Protein AF-A0ABD4RMN9-F1 (afdb_monomer)

Mean predicted aligned error: 5.94 Å

Structure (mmCIF, N/CA/C/O backbone):
data_AF-A0ABD4RMN9-F1
#
_entry.id   AF-A0ABD4RMN9-F1
#
loop_
_atom_site.group_PDB
_atom_site.id
_atom_site.type_symbol
_atom_site.label_atom_id
_atom_site.label_alt_id
_atom_site.label_comp_id
_atom_site.label_asym_id
_atom_site.label_entity_id
_atom_site.label_seq_id
_atom_site.pdbx_PDB_ins_code
_atom_site.Cartn_x
_atom_site.Cartn_y
_atom_site.Cartn_z
_atom_site.occupancy
_atom_site.B_iso_or_equiv
_atom_site.auth_seq_id
_atom_site.auth_comp_id
_atom_site.auth_asym_id
_atom_site.auth_atom_id
_atom_site.pdbx_PDB_model_num
ATOM 1 N N . MET A 1 1 ? 5.694 -1.372 30.517 1.00 53.69 1 MET A N 1
ATOM 2 C CA . MET A 1 1 ? 5.966 -0.398 29.431 1.00 53.69 1 MET A CA 1
ATOM 3 C C . MET A 1 1 ? 4.626 0.139 28.936 1.00 53.69 1 MET A C 1
ATOM 5 O O . MET A 1 1 ? 3.762 -0.664 28.617 1.00 53.69 1 MET A O 1
ATOM 9 N N . SER A 1 2 ? 4.377 1.452 28.996 1.00 66.38 2 SER A N 1
ATOM 10 C CA . SER A 1 2 ? 3.033 2.014 28.748 1.00 66.38 2 SER A CA 1
ATOM 11 C C . SER A 1 2 ? 2.656 1.951 27.261 1.00 66.38 2 SER A C 1
ATOM 13 O O . SER A 1 2 ? 3.474 2.287 26.409 1.00 66.38 2 SER A O 1
ATOM 15 N N . THR A 1 3 ? 1.409 1.601 26.935 1.00 72.06 3 THR A N 1
ATOM 16 C CA . THR A 1 3 ? 0.852 1.619 25.563 1.00 72.06 3 THR A CA 1
ATOM 17 C C . THR A 1 3 ? 1.039 2.970 24.858 1.00 72.06 3 THR A C 1
ATOM 19 O O . THR A 1 3 ? 1.220 3.029 23.642 1.00 72.06 3 THR A O 1
ATOM 22 N N . LYS A 1 4 ? 1.091 4.068 25.625 1.00 79.12 4 LYS A N 1
ATOM 23 C CA . LYS A 1 4 ? 1.384 5.421 25.126 1.00 79.12 4 LYS A CA 1
ATOM 24 C C . LYS A 1 4 ? 2.806 5.555 24.567 1.00 79.12 4 LYS A C 1
ATOM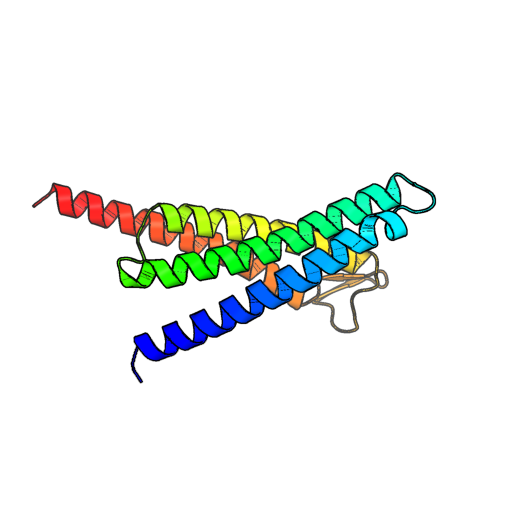 26 O O . LYS A 1 4 ? 3.000 6.286 23.602 1.00 79.12 4 LYS A O 1
ATOM 31 N N . PHE A 1 5 ? 3.778 4.850 25.146 1.00 77.94 5 PHE A N 1
ATOM 32 C CA . PHE A 1 5 ? 5.181 4.896 24.728 1.00 77.94 5 PHE A CA 1
ATOM 33 C C . PHE A 1 5 ? 5.376 4.252 23.350 1.00 77.94 5 PHE A C 1
ATOM 35 O O . PHE A 1 5 ? 5.913 4.891 22.449 1.00 77.94 5 PHE A O 1
ATOM 42 N N . PHE A 1 6 ? 4.847 3.039 23.152 1.00 82.25 6 PHE A N 1
ATOM 43 C CA . PHE A 1 6 ? 4.899 2.350 21.856 1.00 82.25 6 PHE A CA 1
ATOM 44 C C . PHE A 1 6 ? 4.214 3.146 20.749 1.00 82.25 6 PHE A C 1
ATOM 46 O O . PHE A 1 6 ? 4.766 3.298 19.661 1.00 82.25 6 PHE A O 1
ATOM 53 N N . ARG A 1 7 ? 3.040 3.712 21.046 1.00 85.88 7 ARG A N 1
ATOM 54 C CA . ARG A 1 7 ? 2.325 4.569 20.102 1.00 85.88 7 ARG A CA 1
ATOM 55 C C . ARG A 1 7 ? 3.166 5.773 19.688 1.00 85.88 7 ARG A C 1
ATOM 57 O O . ARG A 1 7 ? 3.273 6.038 18.500 1.00 85.88 7 ARG A O 1
ATOM 64 N N . ASN A 1 8 ? 3.767 6.482 20.644 1.00 88.81 8 ASN A N 1
ATOM 65 C CA . ASN A 1 8 ? 4.571 7.666 20.348 1.00 88.81 8 ASN A CA 1
ATOM 66 C C . ASN A 1 8 ? 5.794 7.327 19.486 1.00 88.81 8 ASN A C 1
ATOM 68 O O . ASN A 1 8 ? 6.058 8.047 18.528 1.00 88.81 8 ASN A O 1
ATOM 72 N N . ILE A 1 9 ? 6.492 6.223 19.775 1.00 90.75 9 ILE A N 1
ATOM 73 C CA . ILE A 1 9 ? 7.610 5.755 18.939 1.00 90.75 9 ILE A CA 1
ATOM 74 C C . ILE A 1 9 ? 7.133 5.481 17.515 1.00 90.75 9 ILE A C 1
ATOM 76 O O . ILE A 1 9 ? 7.727 5.982 16.563 1.00 90.75 9 ILE A O 1
ATOM 80 N N . LEU A 1 10 ? 6.041 4.728 17.368 1.00 91.38 10 LEU A N 1
ATOM 81 C CA . LEU A 1 10 ? 5.492 4.388 16.060 1.00 91.38 10 LEU A CA 1
ATOM 82 C C . LEU A 1 10 ? 5.056 5.641 15.289 1.00 91.38 10 LEU A C 1
ATOM 84 O O . LEU A 1 10 ? 5.324 5.759 14.099 1.00 91.38 10 LEU A O 1
ATOM 88 N N . THR A 1 11 ? 4.437 6.607 15.969 1.00 92.31 11 THR A N 1
ATOM 89 C CA . THR A 1 11 ? 4.064 7.896 15.382 1.00 92.31 11 THR A CA 1
ATOM 90 C C . THR A 1 11 ? 5.287 8.669 14.890 1.00 92.31 11 THR A C 1
ATOM 92 O O . THR A 1 11 ? 5.286 9.123 13.750 1.00 92.31 11 THR A O 1
ATOM 95 N N . VAL A 1 12 ? 6.339 8.798 15.706 1.00 94.38 12 VAL A N 1
ATOM 96 C CA . VAL A 1 12 ? 7.580 9.486 15.307 1.00 94.38 12 VAL A CA 1
ATOM 97 C C . VAL A 1 12 ? 8.214 8.798 14.099 1.00 94.38 12 VAL A C 1
ATOM 99 O O . VAL A 1 12 ? 8.563 9.465 13.129 1.00 94.38 12 VAL A O 1
ATOM 102 N N . PHE A 1 13 ? 8.297 7.467 14.123 1.00 94.94 13 PHE A N 1
ATOM 103 C CA . PHE A 1 13 ? 8.838 6.681 13.019 1.00 94.94 13 PHE A CA 1
ATOM 104 C C . PHE A 1 13 ? 8.071 6.906 11.708 1.00 94.94 13 PHE A C 1
ATOM 106 O O . PHE A 1 13 ? 8.682 7.145 10.667 1.00 94.94 13 PHE A O 1
ATOM 113 N N . LEU A 1 14 ? 6.736 6.902 11.751 1.00 95.00 14 LEU A N 1
ATOM 114 C CA . LEU A 1 14 ? 5.917 7.149 10.563 1.00 95.00 14 LEU A CA 1
ATOM 115 C C . LEU A 1 14 ? 6.040 8.580 10.040 1.00 95.00 14 LEU A C 1
ATOM 117 O O . LEU A 1 14 ? 6.067 8.773 8.829 1.00 95.00 14 LEU A O 1
ATOM 121 N N . TYR A 1 15 ? 6.167 9.581 10.914 1.00 95.69 15 TYR A N 1
ATOM 122 C CA . TYR A 1 15 ? 6.419 10.953 10.469 1.00 95.69 15 TYR A CA 1
ATOM 123 C C . TYR A 1 15 ? 7.782 11.095 9.789 1.00 95.69 15 TYR A C 1
ATOM 125 O O . TYR A 1 15 ? 7.871 11.761 8.761 1.00 95.69 15 TYR A O 1
ATOM 133 N N . ILE A 1 16 ? 8.823 10.437 10.308 1.00 96.44 16 ILE A N 1
ATOM 134 C CA . ILE A 1 16 ? 10.140 10.406 9.655 1.00 96.44 16 ILE A CA 1
ATOM 135 C C . ILE A 1 16 ? 10.025 9.775 8.260 1.00 96.44 16 ILE A C 1
ATOM 137 O O . ILE A 1 16 ? 10.532 10.347 7.297 1.00 96.44 16 ILE A O 1
ATOM 141 N N . MET A 1 17 ? 9.310 8.652 8.138 1.00 95.81 17 MET A N 1
ATOM 142 C CA . MET A 1 17 ? 9.034 7.999 6.851 1.00 95.81 17 MET A CA 1
ATOM 143 C C . MET A 1 17 ? 8.241 8.899 5.890 1.00 95.81 17 MET A C 1
ATOM 145 O O . MET A 1 17 ? 8.557 8.966 4.707 1.00 95.81 17 MET A O 1
ATOM 149 N N . LEU A 1 18 ? 7.235 9.634 6.376 1.00 95.31 18 LEU A N 1
ATOM 150 C CA . LEU A 1 18 ? 6.468 10.571 5.546 1.00 95.31 18 LEU A CA 1
ATOM 151 C C . LEU A 1 18 ? 7.331 11.710 5.017 1.00 95.31 18 LEU A C 1
ATOM 153 O O . LEU A 1 18 ? 7.220 12.061 3.845 1.00 95.31 18 LEU A O 1
ATOM 157 N N . VAL A 1 19 ? 8.174 12.295 5.869 1.00 95.69 19 VAL A N 1
ATOM 158 C CA . VAL A 1 19 ? 9.052 13.405 5.483 1.00 95.69 19 VAL A CA 1
ATOM 159 C C . VAL A 1 19 ? 10.115 12.930 4.496 1.00 95.69 19 VAL A C 1
ATOM 161 O O . VAL A 1 19 ? 10.343 13.597 3.486 1.00 95.69 19 VAL A O 1
ATOM 164 N N . SER A 1 20 ? 10.730 11.767 4.736 1.00 94.69 20 SER A N 1
ATOM 165 C CA . SER A 1 20 ? 11.718 11.202 3.813 1.00 94.69 20 SER A CA 1
ATOM 166 C C . SER A 1 20 ? 11.086 10.859 2.463 1.00 94.69 20 SER A C 1
ATOM 168 O O . SER A 1 20 ? 11.634 11.220 1.419 1.00 94.69 20 SER A O 1
ATOM 170 N N . MET A 1 21 ? 9.889 10.264 2.459 1.00 93.94 21 MET A N 1
ATOM 171 C CA . MET A 1 21 ? 9.157 10.020 1.222 1.00 93.94 21 MET A CA 1
ATOM 172 C C . MET A 1 21 ? 8.786 11.326 0.526 1.00 93.94 21 MET A C 1
ATOM 174 O O . MET A 1 21 ? 9.085 11.472 -0.649 1.00 93.94 21 MET A O 1
ATOM 178 N N . ALA A 1 22 ? 8.241 12.326 1.216 1.00 93.81 22 ALA A N 1
ATOM 179 C CA . ALA A 1 22 ? 7.920 13.609 0.591 1.00 93.81 22 ALA A CA 1
ATOM 180 C C . ALA A 1 22 ? 9.149 14.251 -0.086 1.00 93.81 22 ALA A C 1
ATOM 182 O O . ALA A 1 22 ? 9.058 14.691 -1.232 1.00 93.81 22 ALA A O 1
ATOM 183 N N . ALA A 1 23 ? 10.313 14.229 0.573 1.00 94.75 23 ALA A N 1
ATOM 184 C CA . ALA A 1 23 ? 11.561 14.730 -0.001 1.00 94.75 23 ALA A CA 1
ATOM 185 C C . ALA A 1 23 ? 11.979 13.950 -1.261 1.00 94.75 23 ALA A C 1
ATOM 187 O O . ALA A 1 23 ? 12.274 14.554 -2.293 1.00 94.75 23 ALA A O 1
ATOM 188 N N . THR A 1 24 ? 11.952 12.612 -1.214 1.00 93.38 24 THR A N 1
ATOM 189 C CA . THR A 1 24 ? 12.251 11.779 -2.396 1.00 93.38 24 THR A CA 1
ATOM 190 C C . THR A 1 24 ? 11.242 11.980 -3.528 1.00 93.38 24 THR A C 1
ATOM 192 O O . THR A 1 24 ? 11.634 11.996 -4.692 1.00 93.38 24 THR A O 1
ATOM 195 N N . GLY A 1 25 ? 9.970 12.221 -3.204 1.00 93.12 25 GLY A N 1
ATOM 196 C CA . GLY A 1 25 ? 8.915 12.521 -4.169 1.00 93.12 25 GLY A CA 1
ATOM 197 C C . GLY A 1 25 ? 9.159 13.835 -4.908 1.00 93.12 25 GLY A C 1
ATOM 198 O O . GLY A 1 25 ? 9.015 13.881 -6.126 1.00 93.12 25 GLY A O 1
ATOM 199 N N . ILE A 1 26 ? 9.605 14.883 -4.208 1.00 93.56 26 ILE A N 1
ATOM 200 C CA . ILE A 1 26 ? 9.975 16.164 -4.835 1.00 93.56 26 ILE A CA 1
ATOM 201 C C . ILE A 1 26 ? 11.137 15.965 -5.813 1.00 93.56 26 ILE A C 1
ATOM 203 O O . ILE A 1 26 ? 11.059 16.406 -6.959 1.00 93.56 26 ILE A O 1
ATOM 207 N N . ILE A 1 27 ? 12.187 15.254 -5.390 1.00 93.06 27 ILE A N 1
ATOM 208 C CA . ILE A 1 27 ? 13.335 14.944 -6.256 1.00 93.06 27 ILE A CA 1
ATOM 209 C C . ILE A 1 27 ? 12.870 14.164 -7.491 1.00 93.06 27 ILE A C 1
ATOM 211 O O . ILE A 1 27 ? 13.260 14.487 -8.612 1.00 93.06 27 ILE A O 1
ATOM 215 N N . PHE A 1 28 ? 12.005 13.168 -7.300 1.00 91.44 28 PHE A N 1
ATOM 216 C CA . PHE A 1 28 ? 11.461 12.364 -8.388 1.00 91.44 28 PHE A CA 1
ATOM 217 C C . PHE A 1 28 ? 10.662 13.208 -9.390 1.00 91.44 28 PHE A C 1
ATOM 219 O O . PHE A 1 28 ? 10.878 13.074 -10.594 1.00 91.44 28 PHE A O 1
ATOM 226 N N . LEU A 1 29 ? 9.813 14.129 -8.920 1.00 91.56 29 LEU A N 1
ATOM 227 C CA . LEU A 1 29 ? 9.067 15.056 -9.778 1.00 91.56 29 LEU A CA 1
ATOM 228 C C . LEU A 1 29 ? 9.999 15.936 -10.622 1.00 91.56 29 LEU A C 1
ATOM 230 O O . LEU A 1 29 ? 9.774 16.087 -11.823 1.00 91.56 29 LEU A O 1
ATOM 234 N N . CYS A 1 30 ? 11.079 16.460 -10.034 1.00 92.00 30 CYS A N 1
ATOM 235 C CA . CYS A 1 30 ? 12.083 17.241 -10.763 1.00 92.00 30 CYS A CA 1
ATOM 236 C C . CYS A 1 30 ? 12.808 16.429 -11.850 1.00 92.00 30 CYS A C 1
ATOM 238 O O . CYS A 1 30 ? 13.281 17.005 -12.827 1.00 92.00 30 CYS A O 1
ATOM 240 N N . MET A 1 31 ? 12.884 15.103 -11.706 1.00 90.56 31 MET A N 1
ATOM 241 C CA . MET A 1 31 ? 13.540 14.207 -12.664 1.00 90.56 31 MET A CA 1
ATOM 242 C C . MET A 1 31 ? 12.621 13.754 -13.810 1.00 90.56 31 MET A C 1
ATOM 244 O O . MET A 1 31 ? 13.119 13.220 -14.804 1.00 90.56 31 MET A O 1
ATOM 248 N N . ILE A 1 32 ? 11.302 13.983 -13.729 1.00 90.50 32 ILE A N 1
ATOM 249 C CA . ILE A 1 32 ? 10.343 13.581 -14.776 1.00 90.50 32 ILE A CA 1
ATOM 250 C C . ILE A 1 32 ? 10.705 14.151 -16.161 1.00 90.50 32 ILE A C 1
ATOM 252 O O . ILE A 1 32 ? 10.745 13.364 -17.110 1.00 90.50 32 ILE A O 1
ATOM 256 N N . PRO A 1 33 ? 11.022 15.454 -16.326 1.00 89.44 33 PRO A N 1
ATOM 257 C CA . PRO A 1 33 ? 11.364 16.008 -17.638 1.00 89.44 33 PRO A CA 1
ATOM 258 C C . PRO A 1 33 ? 12.594 15.341 -18.263 1.00 89.44 33 PRO A C 1
ATOM 260 O O . PRO A 1 33 ? 12.615 15.082 -19.463 1.00 89.44 33 PRO A O 1
ATOM 263 N N . ILE A 1 34 ? 13.596 15.008 -17.441 1.00 88.19 34 ILE A N 1
ATOM 264 C CA . ILE A 1 34 ? 14.816 14.315 -17.876 1.00 88.19 34 ILE A CA 1
ATOM 265 C C . ILE A 1 34 ? 14.479 12.876 -18.287 1.00 88.19 34 ILE A C 1
ATOM 267 O O . ILE A 1 34 ? 14.905 12.417 -19.344 1.00 88.19 34 ILE A O 1
ATOM 271 N N . SER A 1 35 ? 13.659 12.176 -17.498 1.00 80.69 35 SER A N 1
ATOM 272 C CA . SER A 1 35 ? 13.211 10.810 -17.804 1.00 80.69 35 SER A CA 1
ATOM 273 C C . SER A 1 35 ? 12.398 10.723 -19.100 1.00 80.69 35 SER A C 1
ATOM 275 O O . SER A 1 35 ? 12.393 9.677 -19.750 1.00 80.69 35 SER A O 1
ATOM 277 N N . LEU A 1 36 ? 11.701 11.800 -19.468 1.00 89.12 36 LEU A N 1
ATOM 278 C CA . LEU A 1 36 ? 10.892 11.897 -20.684 1.00 89.12 36 LEU A CA 1
ATOM 279 C C . LEU A 1 36 ? 11.629 12.582 -21.846 1.00 89.12 36 LEU A C 1
ATOM 281 O O . LEU A 1 36 ? 11.032 12.788 -22.905 1.00 89.12 36 LEU A O 1
ATOM 285 N N . TYR A 1 37 ? 12.923 12.884 -21.693 1.00 88.56 37 TYR A N 1
ATOM 286 C CA . TYR A 1 37 ? 13.749 13.372 -22.792 1.00 88.56 37 TYR A CA 1
ATOM 287 C C . TYR A 1 37 ? 13.787 12.330 -23.922 1.00 88.56 37 TYR A C 1
ATOM 289 O O . TYR A 1 37 ? 14.008 11.136 -23.680 1.00 88.56 37 TYR A O 1
ATOM 297 N N . ASN A 1 38 ? 13.540 12.775 -25.159 1.00 87.69 38 ASN A N 1
ATOM 298 C CA . ASN A 1 38 ? 13.198 11.923 -26.306 1.00 87.69 38 ASN A CA 1
ATOM 299 C C . ASN A 1 38 ? 12.003 11.011 -25.991 1.00 87.69 38 ASN A C 1
ATOM 301 O 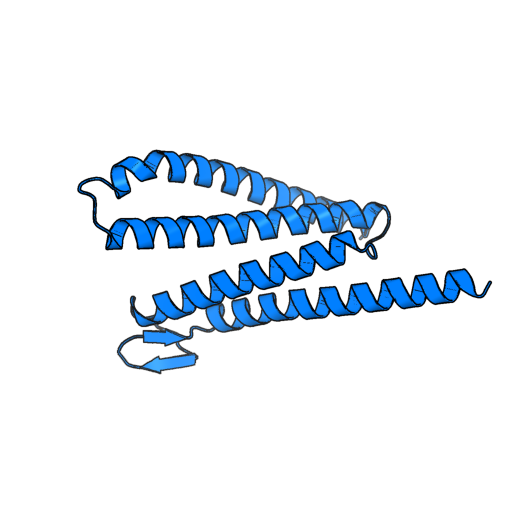O . ASN A 1 38 ? 12.164 9.812 -25.726 1.00 87.69 38 ASN A O 1
ATOM 305 N N . PHE A 1 39 ? 10.820 11.628 -25.972 1.00 90.62 39 PHE A N 1
ATOM 306 C CA . PHE A 1 39 ? 9.553 11.008 -25.601 1.00 90.62 39 PHE A CA 1
ATOM 307 C C . PHE A 1 39 ? 9.295 9.698 -26.360 1.00 90.62 39 PHE A C 1
ATOM 309 O O . PHE A 1 39 ? 9.420 9.633 -27.582 1.00 90.62 39 PHE A O 1
ATOM 316 N N . SER A 1 40 ? 8.878 8.669 -25.622 1.00 94.31 40 SER A N 1
ATOM 317 C CA . SER A 1 40 ? 8.311 7.435 -26.165 1.00 94.31 40 SER A CA 1
ATOM 318 C C . SER A 1 40 ? 7.138 6.983 -25.294 1.00 94.31 40 SER A C 1
ATOM 320 O O . SER A 1 40 ? 7.118 7.235 -24.085 1.00 94.31 40 SER A O 1
ATOM 322 N N . PHE A 1 41 ? 6.162 6.295 -25.895 1.00 92.38 41 PHE A N 1
ATOM 323 C CA . PHE A 1 41 ? 5.011 5.758 -25.158 1.00 92.38 41 PHE A CA 1
ATOM 324 C C . PHE A 1 41 ? 5.431 4.788 -24.047 1.00 92.38 41 PHE A C 1
ATOM 326 O O . PHE A 1 41 ? 4.860 4.810 -22.962 1.00 92.38 41 PHE A O 1
ATOM 333 N N . GLU A 1 42 ? 6.471 3.990 -24.283 1.00 90.81 42 GLU A N 1
ATOM 334 C CA . GLU A 1 42 ? 7.033 3.084 -23.281 1.00 90.81 42 GLU A CA 1
ATOM 335 C C . GLU A 1 42 ? 7.572 3.843 -22.060 1.00 90.81 42 GLU A C 1
ATOM 337 O O . GLU A 1 42 ? 7.212 3.525 -20.927 1.00 90.81 42 GLU A O 1
ATOM 342 N N . LYS A 1 43 ? 8.367 4.904 -22.275 1.00 91.25 43 LYS A N 1
ATOM 343 C CA . LYS A 1 43 ? 8.878 5.748 -21.184 1.00 91.25 43 LYS A CA 1
ATOM 344 C C . LYS A 1 43 ? 7.740 6.382 -20.392 1.00 91.25 43 LYS A C 1
ATOM 346 O O . LYS A 1 43 ? 7.802 6.400 -19.168 1.00 91.25 43 LYS A O 1
ATOM 351 N N . LEU A 1 44 ? 6.693 6.855 -21.073 1.00 93.06 44 LEU A N 1
ATOM 352 C CA . LEU A 1 44 ? 5.516 7.417 -20.414 1.00 93.06 44 LEU A CA 1
ATOM 353 C C . LEU A 1 44 ? 4.837 6.386 -19.500 1.00 93.06 44 LEU A C 1
ATOM 355 O O . LEU A 1 44 ? 4.566 6.693 -18.341 1.00 93.06 44 LEU A O 1
ATOM 359 N N . ILE A 1 45 ? 4.606 5.164 -19.992 1.00 91.94 45 ILE A N 1
ATOM 360 C CA . ILE A 1 45 ? 3.999 4.079 -19.205 1.00 91.94 45 ILE A CA 1
ATOM 361 C C . ILE A 1 45 ? 4.873 3.746 -17.991 1.00 91.94 45 ILE A C 1
ATOM 363 O O . ILE A 1 45 ? 4.361 3.683 -16.875 1.00 91.94 45 ILE A O 1
ATOM 367 N N . ILE A 1 46 ? 6.190 3.605 -18.173 1.00 90.56 46 ILE A N 1
ATOM 368 C CA . ILE A 1 46 ? 7.131 3.336 -17.075 1.00 90.56 46 ILE A CA 1
ATOM 369 C C . ILE A 1 46 ? 7.081 4.455 -16.027 1.00 90.56 46 ILE A C 1
ATOM 371 O O . ILE A 1 46 ? 7.045 4.178 -14.827 1.00 90.56 46 ILE A O 1
ATOM 375 N N . THR A 1 47 ? 7.051 5.720 -16.453 1.00 92.44 47 THR A N 1
ATOM 376 C CA . THR A 1 47 ? 6.931 6.862 -15.542 1.00 92.44 47 THR A CA 1
ATOM 377 C C . THR A 1 47 ? 5.609 6.829 -14.773 1.00 92.44 47 THR A C 1
ATOM 379 O O . THR A 1 47 ? 5.630 7.015 -13.559 1.00 92.44 47 THR A O 1
ATOM 382 N N . ILE A 1 48 ? 4.480 6.532 -15.426 1.00 93.56 48 ILE A N 1
ATOM 383 C CA . ILE A 1 48 ? 3.169 6.409 -14.763 1.00 93.56 48 ILE A CA 1
ATOM 384 C C . ILE A 1 48 ? 3.185 5.279 -13.731 1.00 93.56 48 ILE A C 1
ATOM 386 O O . ILE A 1 48 ? 2.794 5.501 -12.588 1.00 93.56 48 ILE A O 1
ATOM 390 N N . VAL A 1 49 ? 3.687 4.094 -14.091 1.00 94.31 49 VAL A N 1
ATOM 391 C CA . VAL A 1 49 ? 3.785 2.950 -13.169 1.00 94.31 49 VAL A CA 1
ATOM 392 C C . VAL A 1 49 ? 4.641 3.303 -11.951 1.00 94.31 49 VAL A C 1
ATOM 394 O O . VAL A 1 49 ? 4.259 2.991 -10.827 1.00 94.31 49 VAL A O 1
ATOM 397 N N . ARG A 1 50 ? 5.758 4.020 -12.140 1.00 92.69 50 ARG A N 1
ATOM 398 C CA . ARG A 1 50 ? 6.603 4.501 -11.032 1.00 92.69 50 ARG A CA 1
ATOM 399 C C . ARG A 1 50 ? 5.891 5.519 -10.140 1.00 92.69 50 ARG A C 1
ATOM 401 O O . ARG A 1 50 ? 6.046 5.448 -8.924 1.00 92.69 50 ARG A O 1
ATOM 408 N N . ILE A 1 51 ? 5.117 6.441 -10.721 1.00 94.69 51 ILE A N 1
ATOM 409 C CA . ILE A 1 51 ? 4.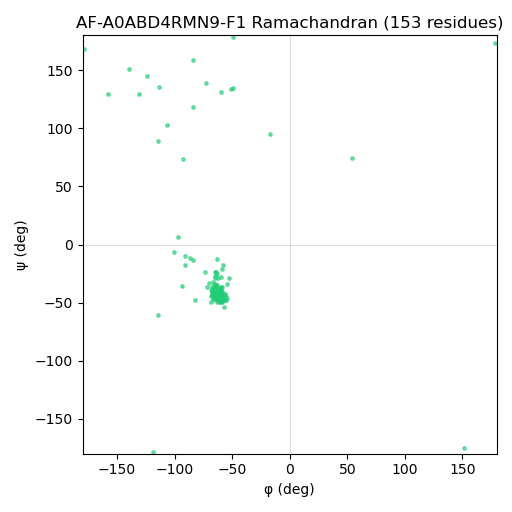309 7.410 -9.960 1.00 94.69 51 ILE A CA 1
ATOM 410 C C . ILE A 1 51 ? 3.281 6.674 -9.104 1.00 94.69 51 ILE A C 1
ATOM 412 O O . ILE A 1 51 ? 3.204 6.940 -7.907 1.00 94.69 51 ILE A O 1
ATOM 416 N N . VAL A 1 52 ? 2.534 5.737 -9.698 1.00 96.38 52 VAL A N 1
ATOM 417 C CA . VAL A 1 52 ? 1.535 4.925 -8.987 1.00 96.38 52 VAL A CA 1
ATOM 418 C C . VAL A 1 52 ? 2.202 4.179 -7.836 1.00 96.38 52 VAL A C 1
ATOM 420 O O . VAL A 1 52 ? 1.827 4.390 -6.685 1.00 96.38 52 VAL A O 1
ATOM 423 N N . TYR A 1 53 ? 3.273 3.440 -8.130 1.00 95.00 53 TYR A N 1
ATOM 424 C CA . TYR A 1 53 ? 4.009 2.648 -7.149 1.00 95.00 53 TYR A CA 1
ATOM 425 C C . TYR A 1 53 ? 4.483 3.473 -5.944 1.00 95.00 53 TYR A C 1
ATOM 427 O O . TYR A 1 53 ? 4.310 3.097 -4.781 1.00 95.00 53 TYR A O 1
ATOM 435 N N . PHE A 1 54 ? 5.059 4.644 -6.224 1.00 95.06 54 PHE A N 1
ATOM 436 C CA . PHE A 1 54 ? 5.522 5.571 -5.201 1.00 95.06 54 PHE A CA 1
ATOM 437 C C . PHE A 1 54 ? 4.362 6.165 -4.386 1.00 95.06 54 PHE A C 1
ATOM 439 O O . PHE A 1 54 ? 4.427 6.226 -3.155 1.00 95.06 54 PHE A O 1
ATOM 446 N N . SER A 1 55 ? 3.292 6.587 -5.066 1.00 95.94 55 SER A N 1
ATOM 447 C CA . SER A 1 55 ? 2.117 7.187 -4.431 1.00 95.94 55 SER A CA 1
ATOM 448 C C . SER A 1 55 ? 1.387 6.208 -3.514 1.00 95.94 55 SER A C 1
ATOM 450 O O . SER A 1 55 ? 0.978 6.595 -2.420 1.00 95.94 55 SER A O 1
ATOM 452 N N . ASP A 1 56 ? 1.315 4.931 -3.892 1.00 97.25 56 ASP A N 1
ATOM 453 C CA . ASP A 1 56 ? 0.671 3.880 -3.111 1.00 97.25 56 ASP A CA 1
ATOM 454 C C . ASP A 1 56 ? 1.358 3.686 -1.753 1.00 97.25 56 ASP A C 1
ATOM 456 O O . ASP A 1 56 ? 0.690 3.666 -0.716 1.00 97.25 56 ASP A O 1
ATOM 460 N N . TYR A 1 57 ? 2.695 3.640 -1.710 1.00 95.81 57 TYR A N 1
ATOM 461 C CA . TYR A 1 57 ? 3.418 3.559 -0.433 1.00 95.81 57 TYR A CA 1
ATOM 462 C C . TYR A 1 57 ? 3.256 4.813 0.422 1.00 95.81 57 TYR A C 1
ATOM 464 O O . TYR A 1 57 ? 3.094 4.712 1.642 1.00 95.81 57 TYR A O 1
ATOM 472 N N . TYR A 1 58 ? 3.258 5.990 -0.205 1.00 96.38 58 TYR A N 1
ATOM 473 C CA . TYR A 1 58 ? 3.026 7.241 0.507 1.00 96.38 58 TYR A CA 1
ATOM 474 C C . TYR A 1 58 ? 1.638 7.259 1.169 1.00 96.38 58 TYR A C 1
ATOM 476 O O . TYR A 1 58 ? 1.521 7.575 2.357 1.00 96.38 58 TYR A O 1
ATOM 484 N N . ILE A 1 59 ? 0.595 6.845 0.438 1.00 97.31 59 ILE A N 1
ATOM 485 C CA . ILE A 1 59 ? -0.778 6.718 0.951 1.00 97.31 59 ILE A CA 1
ATOM 486 C C . ILE A 1 59 ? -0.829 5.734 2.122 1.00 97.31 59 ILE A C 1
ATOM 488 O O . ILE A 1 59 ? -1.443 6.036 3.148 1.00 97.31 59 ILE A O 1
ATOM 492 N N . VAL A 1 60 ? -0.155 4.585 2.012 1.00 97.81 60 VAL A N 1
ATOM 493 C CA . VAL A 1 60 ? -0.111 3.576 3.081 1.00 97.81 60 VAL A CA 1
ATOM 494 C C . VAL A 1 60 ? 0.451 4.160 4.380 1.00 97.81 60 VAL A C 1
ATOM 496 O O . VAL A 1 60 ? -0.165 4.013 5.438 1.00 97.81 60 VAL A O 1
ATOM 499 N N . ILE A 1 61 ? 1.579 4.870 4.322 1.00 96.62 61 ILE A N 1
ATOM 500 C CA . ILE A 1 61 ? 2.208 5.464 5.514 1.00 96.62 61 ILE A CA 1
ATOM 501 C C . ILE A 1 61 ? 1.347 6.603 6.078 1.00 96.62 61 ILE A C 1
ATOM 503 O O . ILE A 1 61 ? 1.187 6.725 7.301 1.00 96.62 61 ILE A O 1
ATOM 507 N N . LEU A 1 62 ? 0.740 7.413 5.209 1.00 97.06 62 LEU A N 1
ATOM 508 C CA . LEU A 1 62 ? -0.173 8.479 5.615 1.00 97.06 62 LEU A CA 1
ATOM 509 C C . LEU A 1 62 ? -1.379 7.912 6.377 1.00 97.06 62 LEU A C 1
ATOM 511 O O . LEU A 1 62 ? -1.737 8.399 7.452 1.00 97.06 62 LEU A O 1
ATOM 515 N N . PHE A 1 63 ? -1.983 6.842 5.864 1.00 97.44 63 PHE A N 1
ATOM 516 C CA . PHE A 1 63 ? -3.154 6.225 6.479 1.00 97.44 63 PHE A CA 1
ATOM 517 C C . PHE A 1 63 ? -2.822 5.483 7.767 1.00 97.44 63 PHE A C 1
ATOM 519 O O . PHE A 1 63 ? -3.580 5.610 8.730 1.00 97.44 63 PHE A O 1
ATOM 526 N N . LEU A 1 64 ? -1.665 4.822 7.852 1.00 95.81 64 LEU A N 1
ATOM 527 C CA . LEU A 1 64 ? -1.151 4.301 9.122 1.00 95.81 64 LEU A CA 1
ATOM 528 C C . LEU A 1 64 ? -1.030 5.412 10.173 1.00 95.81 64 LEU A C 1
ATOM 530 O O . LEU A 1 64 ? -1.475 5.239 11.310 1.00 95.81 64 LEU A O 1
ATOM 534 N N . THR A 1 65 ? -0.509 6.578 9.784 1.00 95.00 65 THR A N 1
ATOM 535 C CA . THR A 1 65 ? -0.392 7.745 10.674 1.00 95.00 65 THR A CA 1
ATOM 536 C C . THR A 1 65 ? -1.763 8.206 11.176 1.00 95.00 65 THR A C 1
ATOM 538 O O . THR A 1 65 ? -1.943 8.454 12.373 1.00 95.00 65 THR A O 1
ATOM 541 N N . PHE A 1 66 ? -2.769 8.271 10.299 1.00 94.69 66 PHE A N 1
ATOM 542 C CA . PHE A 1 66 ? -4.133 8.628 10.696 1.00 94.69 66 PHE A CA 1
ATOM 543 C C . PHE A 1 66 ? -4.798 7.579 11.592 1.00 94.69 66 PHE A C 1
ATOM 545 O O . PHE A 1 66 ? -5.448 7.946 12.575 1.00 94.69 66 PHE A O 1
ATOM 552 N N . ILE A 1 67 ? -4.605 6.290 11.307 1.00 94.88 67 ILE A N 1
ATOM 553 C CA . ILE A 1 67 ? -5.130 5.194 12.128 1.00 94.88 67 ILE A CA 1
ATOM 554 C C . ILE A 1 67 ? -4.527 5.265 13.534 1.00 94.88 67 ILE A C 1
ATOM 556 O O . ILE A 1 67 ? -5.263 5.276 14.521 1.00 94.88 67 ILE A O 1
ATOM 560 N N . ILE A 1 68 ? -3.210 5.426 13.660 1.00 93.00 68 ILE A N 1
ATOM 561 C CA . ILE A 1 68 ? -2.562 5.550 14.973 1.00 93.00 68 ILE A CA 1
ATOM 562 C C . ILE A 1 68 ? -3.062 6.775 15.731 1.00 93.00 68 ILE A C 1
ATOM 564 O O . ILE A 1 68 ? -3.334 6.686 16.929 1.00 93.00 68 ILE A O 1
ATOM 568 N N . ASN A 1 69 ? -3.245 7.909 15.058 1.00 89.81 69 ASN A N 1
ATOM 569 C CA . ASN A 1 69 ? -3.793 9.096 15.705 1.00 89.81 69 ASN A CA 1
ATOM 570 C C . ASN A 1 69 ? -5.235 8.887 16.188 1.00 89.81 69 ASN A C 1
ATOM 572 O O . ASN A 1 69 ? -5.563 9.313 17.295 1.00 89.81 69 ASN A O 1
ATOM 576 N N . SER A 1 70 ? -6.070 8.176 15.426 1.00 91.19 70 SER A N 1
ATOM 577 C CA . SER A 1 70 ? -7.454 7.878 15.823 1.00 91.19 70 SER A CA 1
ATOM 578 C C . SER A 1 70 ? -7.557 6.979 17.063 1.00 91.19 70 SER A C 1
ATOM 580 O O . SER A 1 70 ? -8.489 7.134 17.851 1.00 91.19 70 SER A O 1
ATOM 582 N N . THR A 1 71 ? -6.552 6.130 17.323 1.00 88.31 71 THR A N 1
ATOM 583 C CA . THR A 1 71 ? -6.512 5.264 18.521 1.00 88.31 71 THR A CA 1
ATOM 584 C C . THR A 1 71 ? -6.459 6.044 19.840 1.00 88.31 71 THR A C 1
ATOM 586 O O . THR A 1 71 ? -6.651 5.461 20.903 1.00 88.31 71 THR A O 1
ATOM 589 N N . LYS A 1 72 ? -6.208 7.363 19.800 1.00 84.81 72 LYS A N 1
ATOM 590 C CA . LYS A 1 72 ? -6.323 8.249 20.969 1.00 84.81 72 LYS A CA 1
ATOM 591 C C . LYS A 1 72 ? -7.764 8.367 21.477 1.00 84.81 72 LYS A C 1
ATOM 593 O O . LYS A 1 72 ? -7.938 8.603 22.667 1.00 84.81 72 LYS A O 1
ATOM 598 N N . TYR A 1 73 ? -8.748 8.210 20.591 1.00 85.38 73 TYR A N 1
ATOM 599 C CA . TYR A 1 73 ? -10.172 8.352 20.896 1.00 85.38 73 TYR A CA 1
ATOM 600 C C . TYR A 1 73 ? -10.898 7.013 20.745 1.00 85.38 73 TYR A C 1
ATOM 602 O O . TYR A 1 73 ? -11.433 6.485 21.712 1.00 85.38 73 TYR A O 1
ATOM 610 N N . SER A 1 74 ? -10.878 6.441 19.538 1.00 88.31 74 SER A N 1
ATOM 611 C CA . SER A 1 74 ? -11.420 5.115 19.244 1.00 88.31 74 SER A CA 1
ATOM 612 C C . SER A 1 74 ? -10.770 4.563 17.973 1.00 88.31 74 SER A C 1
ATOM 614 O O . SER A 1 74 ? -10.761 5.250 16.948 1.00 88.31 74 SER A O 1
ATOM 616 N N . PRO A 1 75 ? -10.252 3.323 17.988 1.00 86.50 75 PRO A N 1
ATOM 617 C CA . PRO A 1 75 ? -9.785 2.666 16.770 1.00 86.50 75 PRO A CA 1
ATOM 618 C C . PRO A 1 75 ? -10.948 2.208 15.870 1.00 86.50 75 PRO A C 1
ATOM 620 O O . PRO A 1 75 ? -10.766 2.074 14.659 1.00 86.50 75 PRO A O 1
ATOM 623 N N . PHE A 1 76 ? -12.141 2.003 16.437 1.00 90.44 76 PHE A N 1
ATOM 624 C CA . PHE A 1 76 ? -13.327 1.488 15.751 1.00 90.44 76 PHE A CA 1
ATOM 625 C C . PHE A 1 76 ? -14.183 2.639 15.224 1.00 90.44 76 PHE A C 1
ATOM 627 O O . PHE A 1 76 ? -15.221 2.977 15.785 1.00 90.44 76 PHE A O 1
ATOM 634 N N . ILE A 1 77 ? -13.701 3.274 14.158 1.00 93.25 77 ILE A N 1
ATOM 635 C CA . ILE A 1 77 ? -14.438 4.293 13.405 1.00 93.25 77 ILE A CA 1
ATOM 636 C C . ILE A 1 77 ? -14.521 3.882 11.937 1.00 93.25 77 ILE A C 1
ATOM 638 O O . ILE A 1 77 ? -13.575 3.309 11.388 1.00 93.25 77 ILE A O 1
ATOM 642 N N . LEU A 1 78 ? -15.636 4.207 11.281 1.00 93.94 78 LEU A N 1
ATOM 643 C CA . LEU A 1 78 ? -15.891 3.823 9.887 1.00 93.94 78 LEU A CA 1
ATOM 644 C C . LEU A 1 78 ? -14.824 4.369 8.923 1.00 93.94 78 LEU A C 1
ATOM 646 O O . LEU A 1 78 ? -14.487 3.747 7.917 1.00 93.94 78 LEU A O 1
ATOM 650 N N . GLU A 1 79 ? -14.214 5.497 9.273 1.00 96.06 79 GLU A N 1
ATOM 651 C CA . GLU A 1 79 ? -13.109 6.078 8.518 1.00 96.06 79 GLU A CA 1
ATOM 652 C C . GLU A 1 79 ? -11.858 5.180 8.503 1.00 96.06 79 GLU A C 1
ATOM 654 O O . GLU A 1 79 ? -11.193 5.055 7.477 1.00 96.06 79 GLU A O 1
ATOM 659 N N . ASN A 1 80 ? -11.561 4.470 9.597 1.00 96.50 80 ASN A N 1
ATOM 660 C CA . ASN A 1 80 ? -10.446 3.520 9.622 1.00 96.50 80 ASN A CA 1
ATOM 661 C C . ASN A 1 80 ? -10.726 2.289 8.758 1.00 96.50 80 ASN A C 1
ATOM 663 O O . ASN A 1 80 ? -9.805 1.783 8.123 1.00 96.50 80 ASN A O 1
ATOM 667 N N . VAL A 1 81 ? -11.985 1.848 8.660 1.00 97.50 81 VAL A N 1
ATOM 668 C CA . VAL A 1 81 ? -12.384 0.777 7.730 1.00 97.50 81 VAL A CA 1
ATOM 669 C C . VAL A 1 81 ? -12.063 1.180 6.290 1.00 97.50 81 VAL A C 1
ATOM 671 O O . VAL A 1 81 ? -11.462 0.400 5.551 1.00 97.50 81 VAL A O 1
ATOM 674 N N . LYS A 1 82 ? -12.416 2.409 5.889 1.00 97.81 82 LYS A N 1
ATOM 675 C CA . LYS A 1 82 ? -12.097 2.935 4.551 1.00 97.81 82 LYS A CA 1
ATOM 676 C C . LYS A 1 82 ? -10.589 2.998 4.315 1.00 97.81 82 LYS A C 1
ATOM 678 O O . LYS A 1 82 ? -10.121 2.533 3.278 1.00 97.81 82 LYS A O 1
ATOM 683 N N . ARG A 1 83 ? -9.829 3.511 5.288 1.00 97.94 83 ARG A N 1
ATOM 684 C CA . ARG A 1 83 ? -8.361 3.602 5.213 1.00 97.94 83 ARG A CA 1
ATOM 685 C C . ARG A 1 83 ? -7.714 2.234 5.019 1.00 97.94 83 ARG A C 1
ATOM 687 O O . ARG A 1 83 ? -6.918 2.086 4.101 1.00 97.94 83 ARG A O 1
ATOM 694 N N . PHE A 1 84 ? -8.103 1.227 5.802 1.00 98.19 84 PHE A N 1
ATOM 695 C CA . PHE A 1 84 ? -7.587 -0.133 5.634 1.00 98.19 84 PHE A CA 1
ATOM 696 C C . PHE A 1 84 ? -7.935 -0.733 4.264 1.00 98.19 84 PHE A C 1
ATOM 698 O O . PHE A 1 84 ? -7.079 -1.364 3.652 1.00 98.19 84 PHE A O 1
ATOM 705 N N . LYS A 1 85 ? -9.143 -0.496 3.730 1.00 98.19 85 LYS A N 1
ATOM 706 C CA . LYS A 1 85 ? -9.494 -0.947 2.369 1.00 98.19 85 LYS A CA 1
ATOM 707 C C . LYS A 1 85 ? -8.604 -0.303 1.308 1.00 98.19 85 LYS A C 1
ATOM 709 O O . LYS A 1 85 ? -8.078 -1.010 0.457 1.00 98.19 85 LYS A O 1
ATOM 714 N N . ILE A 1 86 ? -8.409 1.014 1.374 1.00 98.38 86 ILE A N 1
ATOM 715 C CA . ILE A 1 86 ? -7.551 1.733 0.422 1.00 98.38 86 ILE A CA 1
ATOM 716 C C . ILE A 1 86 ? -6.101 1.248 0.532 1.00 98.38 86 ILE A C 1
ATOM 718 O O . ILE A 1 86 ? -5.501 0.930 -0.487 1.00 98.38 86 ILE A O 1
ATOM 722 N N . MET A 1 87 ? -5.568 1.096 1.750 1.00 98.44 87 MET A N 1
ATOM 723 C CA . MET A 1 87 ? -4.233 0.521 1.967 1.00 98.44 87 MET A CA 1
ATOM 724 C C . MET A 1 87 ? -4.102 -0.875 1.350 1.00 98.44 87 MET A C 1
ATOM 726 O O . MET A 1 87 ? -3.093 -1.165 0.714 1.00 98.44 87 MET A O 1
ATOM 730 N N . GLY A 1 88 ? -5.122 -1.725 1.507 1.00 98.06 88 GLY A N 1
ATOM 731 C CA . GLY A 1 88 ? -5.164 -3.046 0.884 1.00 98.06 88 GLY A CA 1
ATOM 732 C C . GLY A 1 88 ? -5.043 -2.968 -0.636 1.00 98.06 88 GLY A C 1
ATOM 733 O O . GLY A 1 88 ? -4.214 -3.673 -1.209 1.00 98.06 88 GLY A O 1
ATOM 734 N N . TYR A 1 89 ? -5.797 -2.072 -1.283 1.00 98.25 89 TYR A N 1
ATOM 735 C CA . TYR A 1 89 ? -5.715 -1.862 -2.731 1.00 98.25 89 TYR A CA 1
ATOM 736 C C . TYR A 1 89 ? -4.348 -1.323 -3.175 1.00 98.25 89 TYR A C 1
ATOM 738 O O . TYR A 1 89 ? -3.766 -1.892 -4.094 1.00 98.25 89 TYR A O 1
ATOM 746 N N . CYS A 1 90 ? -3.800 -0.309 -2.499 1.00 98.12 90 CYS A N 1
ATOM 747 C CA . CYS A 1 90 ? -2.466 0.232 -2.787 1.00 98.12 90 CYS A CA 1
ATOM 748 C C . CYS A 1 90 ? -1.380 -0.857 -2.706 1.00 98.12 90 CYS A C 1
ATOM 750 O O . CYS A 1 90 ? -0.577 -1.033 -3.619 1.00 98.12 90 CYS A O 1
ATOM 752 N N . LEU A 1 91 ? -1.383 -1.659 -1.636 1.00 97.88 91 LEU A N 1
ATOM 753 C CA . LEU A 1 91 ? -0.422 -2.756 -1.477 1.00 97.88 91 LEU A CA 1
ATOM 754 C C . LEU A 1 91 ? -0.624 -3.870 -2.512 1.00 97.88 91 LEU A C 1
ATOM 756 O O . LEU A 1 91 ? 0.349 -4.500 -2.930 1.00 97.88 91 LEU A O 1
ATOM 760 N N . LEU A 1 92 ? -1.865 -4.121 -2.939 1.00 97.69 92 LEU A N 1
ATOM 761 C CA . LEU A 1 92 ? -2.155 -5.108 -3.976 1.00 97.69 92 LEU A CA 1
ATOM 762 C C . LEU A 1 92 ? -1.584 -4.667 -5.327 1.00 97.69 92 LEU A C 1
ATOM 764 O O . LEU A 1 92 ? -0.915 -5.457 -5.989 1.00 97.69 92 LEU A O 1
ATOM 768 N N . ILE A 1 93 ? -1.806 -3.404 -5.703 1.00 97.38 93 ILE A N 1
ATOM 769 C CA . ILE A 1 93 ? -1.272 -2.806 -6.933 1.00 97.38 93 ILE A CA 1
ATOM 770 C C . ILE A 1 93 ? 0.259 -2.873 -6.924 1.00 97.38 93 ILE A C 1
ATOM 772 O O . ILE A 1 93 ? 0.849 -3.402 -7.867 1.00 97.38 93 ILE A O 1
ATOM 776 N N . ASN A 1 94 ? 0.900 -2.457 -5.829 1.00 95.94 94 ASN A N 1
ATOM 777 C CA . ASN A 1 94 ? 2.356 -2.541 -5.683 1.00 95.94 94 ASN A CA 1
ATOM 778 C C . ASN A 1 94 ? 2.882 -3.970 -5.798 1.00 95.94 94 ASN A C 1
ATOM 780 O O . ASN A 1 94 ? 3.886 -4.205 -6.464 1.00 95.94 94 ASN A O 1
ATOM 784 N N . THR A 1 95 ? 2.183 -4.938 -5.209 1.00 94.69 95 THR A N 1
ATOM 785 C CA . THR A 1 95 ? 2.550 -6.354 -5.314 1.00 94.69 95 THR A CA 1
ATOM 786 C C . THR A 1 95 ? 2.467 -6.853 -6.758 1.00 94.69 95 THR A C 1
ATOM 788 O O . THR A 1 95 ? 3.351 -7.581 -7.202 1.00 94.69 95 THR A O 1
ATOM 791 N N . ILE A 1 96 ? 1.440 -6.454 -7.515 1.00 93.88 96 ILE A N 1
ATOM 792 C CA . ILE A 1 96 ? 1.316 -6.811 -8.936 1.00 93.88 96 ILE A CA 1
ATOM 793 C C . ILE A 1 96 ? 2.485 -6.220 -9.734 1.00 93.88 96 ILE A C 1
ATOM 795 O O . ILE A 1 96 ? 3.103 -6.938 -10.520 1.00 93.88 96 ILE A O 1
ATOM 799 N N . ILE A 1 97 ? 2.826 -4.949 -9.501 1.00 93.00 97 ILE A N 1
ATOM 800 C CA . ILE A 1 97 ? 3.963 -4.279 -10.150 1.00 93.00 97 ILE A CA 1
ATOM 801 C C . ILE A 1 97 ? 5.280 -5.006 -9.831 1.00 93.00 97 ILE A C 1
ATOM 803 O O . ILE A 1 97 ? 6.061 -5.279 -10.741 1.00 93.00 97 ILE A O 1
ATOM 807 N N . GLU A 1 98 ? 5.510 -5.372 -8.567 1.00 89.62 98 GLU A N 1
ATOM 808 C CA . GLU A 1 98 ? 6.686 -6.145 -8.146 1.00 89.62 98 GLU A CA 1
ATOM 809 C C . GLU A 1 98 ? 6.762 -7.502 -8.840 1.00 89.62 98 GLU A C 1
ATOM 811 O O . GLU A 1 98 ? 7.806 -7.863 -9.378 1.00 89.62 98 GLU A O 1
ATOM 816 N N . CYS A 1 99 ? 5.655 -8.243 -8.881 1.00 87.81 99 CYS A N 1
ATOM 817 C CA . CYS A 1 99 ? 5.604 -9.529 -9.567 1.00 87.81 99 CYS A CA 1
ATOM 818 C C . CYS A 1 99 ? 5.940 -9.381 -11.056 1.00 87.81 99 CYS A C 1
ATOM 820 O O . CYS A 1 99 ? 6.733 -10.164 -11.570 1.00 87.81 99 CYS A O 1
ATOM 822 N N . ILE A 1 100 ? 5.401 -8.368 -11.744 1.00 87.88 100 ILE A N 1
ATOM 823 C CA . ILE A 1 100 ? 5.722 -8.102 -13.157 1.00 87.88 100 ILE A CA 1
ATOM 824 C C . ILE A 1 100 ? 7.219 -7.802 -13.321 1.00 87.88 100 ILE A C 1
ATOM 826 O O . ILE A 1 100 ? 7.875 -8.385 -14.186 1.00 87.88 100 ILE A O 1
ATOM 830 N N . ASN A 1 101 ? 7.780 -6.948 -12.461 1.00 84.19 101 ASN A N 1
ATOM 831 C CA . ASN A 1 101 ? 9.202 -6.603 -12.493 1.00 84.19 101 ASN A CA 1
ATOM 832 C C . ASN A 1 101 ? 10.111 -7.804 -12.176 1.00 84.19 101 A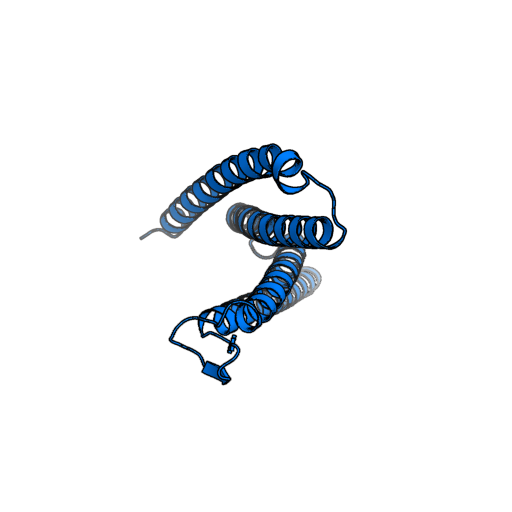SN A C 1
ATOM 834 O O . ASN A 1 101 ? 11.176 -7.944 -12.772 1.00 84.19 101 ASN A O 1
ATOM 838 N N . GLY A 1 102 ? 9.689 -8.709 -11.290 1.00 80.88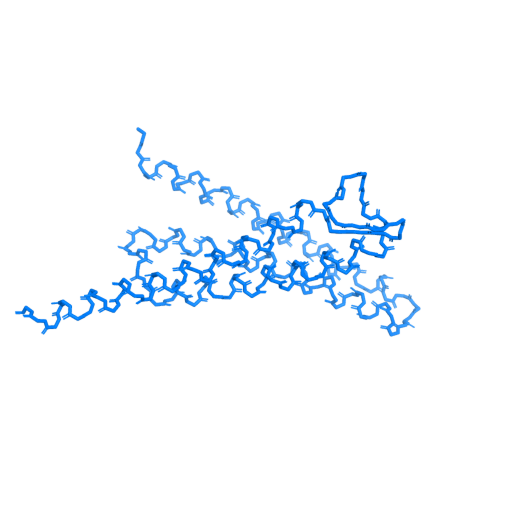 102 GLY A N 1
ATOM 839 C CA . GLY A 1 102 ? 10.425 -9.930 -10.945 1.00 80.88 102 GLY A CA 1
ATOM 840 C C . GLY A 1 102 ? 10.582 -10.928 -12.095 1.00 80.88 102 GLY A C 1
ATOM 841 O O . GLY A 1 102 ? 11.514 -11.739 -12.098 1.00 80.88 102 GLY A O 1
ATOM 842 N N . TYR A 1 103 ? 9.687 -10.866 -13.083 1.00 76.12 103 TYR A N 1
ATOM 843 C CA . TYR A 1 103 ? 9.782 -11.651 -14.314 1.00 76.12 103 TYR A CA 1
ATOM 844 C C . TYR A 1 103 ? 10.541 -10.937 -15.440 1.00 76.12 103 TYR A C 1
ATOM 846 O O . TYR A 1 103 ? 10.970 -11.603 -16.375 1.00 76.12 103 TYR A O 1
ATOM 854 N N . SER A 1 104 ? 10.722 -9.613 -15.376 1.00 70.25 104 SER A N 1
ATOM 855 C CA . SER A 1 104 ? 11.468 -8.855 -16.394 1.00 70.25 104 SER A CA 1
ATOM 856 C C . SER A 1 104 ? 12.942 -8.662 -16.035 1.00 70.25 104 SER A C 1
ATOM 858 O O . SER A 1 104 ? 13.812 -8.715 -16.903 1.00 70.25 104 SER A O 1
ATOM 860 N N . VAL A 1 105 ? 13.240 -8.477 -14.749 1.00 64.38 105 VAL A N 1
ATOM 861 C CA . VAL A 1 105 ? 14.590 -8.330 -14.207 1.00 64.38 105 VAL A CA 1
ATOM 862 C C . VAL A 1 105 ? 14.823 -9.538 -13.326 1.00 64.38 105 VAL A C 1
ATOM 864 O O . VAL A 1 105 ? 14.459 -9.508 -12.156 1.00 64.38 105 VAL A O 1
ATOM 867 N N . ASN A 1 106 ? 15.338 -10.613 -13.931 1.00 60.59 106 ASN A N 1
ATOM 868 C CA . ASN A 1 106 ? 15.612 -11.920 -13.333 1.00 60.59 106 ASN A CA 1
ATOM 869 C C . ASN A 1 106 ? 15.639 -11.861 -11.792 1.00 60.59 106 ASN A C 1
ATOM 871 O O . ASN A 1 106 ? 16.647 -11.440 -11.218 1.00 60.59 106 ASN A O 1
ATOM 875 N N . ALA A 1 107 ? 14.498 -12.166 -11.145 1.00 57.03 107 ALA A N 1
ATOM 876 C CA . ALA A 1 107 ? 14.355 -12.003 -9.698 1.00 57.03 107 ALA A CA 1
ATOM 877 C C . ALA A 1 107 ? 15.561 -12.649 -9.011 1.00 57.03 107 ALA A C 1
ATOM 879 O O . ALA A 1 107 ? 15.977 -13.726 -9.438 1.00 57.03 107 ALA A O 1
ATOM 880 N N . GLY A 1 108 ? 16.153 -11.964 -8.026 1.00 60.56 108 GLY A N 1
ATOM 881 C CA . GLY A 1 108 ? 17.419 -12.352 -7.396 1.00 60.56 108 GLY A CA 1
ATOM 882 C C . GLY A 1 108 ? 17.493 -13.822 -6.938 1.00 60.56 108 GLY A C 1
ATOM 883 O O . GLY A 1 108 ? 16.529 -14.574 -7.041 1.00 60.56 108 GLY A O 1
ATOM 884 N N . PRO A 1 109 ? 18.625 -14.267 -6.371 1.00 60.12 109 PRO A N 1
ATOM 885 C CA . PRO A 1 109 ? 18.965 -15.691 -6.244 1.00 60.12 109 PRO A CA 1
ATOM 886 C C . PRO A 1 109 ? 17.947 -16.559 -5.477 1.00 60.12 109 PRO A C 1
ATOM 888 O O . PRO A 1 109 ? 17.976 -17.779 -5.607 1.00 60.12 109 PRO A O 1
ATOM 891 N N . ILE A 1 110 ? 17.043 -15.958 -4.693 1.00 69.44 110 ILE A N 1
ATOM 892 C CA . ILE A 1 110 ? 16.020 -16.655 -3.908 1.00 69.44 110 ILE A CA 1
ATOM 893 C C . ILE A 1 110 ? 14.642 -16.461 -4.560 1.00 69.44 110 ILE A C 1
ATOM 895 O O . ILE A 1 110 ? 13.996 -15.422 -4.398 1.00 69.44 110 ILE A O 1
ATOM 899 N N . LYS A 1 111 ? 14.175 -17.499 -5.259 1.00 75.56 111 LYS A N 1
ATOM 900 C CA . LYS A 1 111 ? 12.844 -17.588 -5.878 1.00 75.56 111 LYS A CA 1
ATOM 901 C C . LYS A 1 111 ? 12.035 -18.679 -5.165 1.00 75.56 111 LYS A C 1
ATOM 903 O O . LYS A 1 111 ? 12.569 -19.751 -4.900 1.00 75.56 111 LYS A O 1
ATOM 908 N N . ILE A 1 112 ? 10.763 -18.418 -4.855 1.00 75.44 112 ILE A N 1
ATOM 909 C CA . ILE A 1 112 ? 9.833 -19.462 -4.374 1.00 75.44 112 ILE A CA 1
ATOM 910 C C . ILE A 1 112 ? 9.270 -20.223 -5.574 1.00 75.44 112 ILE A C 1
ATOM 912 O O . ILE A 1 112 ? 9.270 -21.448 -5.601 1.00 75.44 112 ILE A O 1
ATOM 916 N N . PHE A 1 113 ? 8.824 -19.473 -6.580 1.00 75.94 113 PHE A N 1
ATOM 917 C CA . PHE A 1 113 ? 8.354 -19.994 -7.858 1.00 75.94 113 PHE A CA 1
ATOM 918 C C . PHE A 1 113 ? 9.048 -19.220 -8.964 1.00 75.94 113 PHE A C 1
ATOM 920 O O . PHE A 1 113 ? 9.044 -17.994 -8.938 1.00 75.94 113 PHE A O 1
ATOM 927 N N . GLY A 1 114 ? 9.649 -19.895 -9.934 1.00 75.25 114 GLY A N 1
ATOM 928 C CA . GLY A 1 114 ? 10.316 -19.194 -11.019 1.00 75.25 114 GLY A CA 1
ATOM 929 C C . GLY A 1 114 ? 10.920 -20.121 -12.054 1.00 75.25 114 GLY A C 1
ATOM 930 O O . GLY A 1 114 ? 11.030 -21.325 -11.852 1.00 75.25 114 GLY A O 1
ATOM 931 N N . THR A 1 115 ? 11.308 -19.512 -13.162 1.00 72.06 115 THR A N 1
ATOM 932 C CA . THR A 1 115 ? 12.079 -20.117 -14.247 1.00 72.06 115 THR A CA 1
ATOM 933 C C . THR A 1 115 ? 13.409 -19.372 -14.385 1.00 72.06 115 THR A C 1
ATOM 935 O O . THR A 1 115 ? 13.686 -18.406 -13.656 1.00 72.06 115 THR A O 1
ATOM 938 N N . ASP A 1 116 ? 14.221 -19.779 -15.356 1.00 71.62 116 ASP A N 1
ATOM 939 C CA . ASP A 1 116 ? 15.481 -19.109 -15.700 1.00 71.62 116 ASP A CA 1
ATOM 940 C C . ASP A 1 116 ? 15.287 -17.636 -16.105 1.00 71.62 116 ASP A C 1
ATOM 942 O O . ASP A 1 116 ? 16.206 -16.829 -15.971 1.00 71.62 116 ASP A O 1
ATOM 946 N N . ASN A 1 117 ? 14.068 -17.269 -16.519 1.00 69.75 117 ASN A N 1
ATOM 947 C CA . ASN A 1 117 ? 13.717 -15.922 -16.967 1.00 69.75 117 ASN A CA 1
ATOM 948 C C . ASN A 1 117 ? 13.195 -15.009 -15.843 1.00 69.75 117 ASN A C 1
ATOM 950 O O . ASN A 1 117 ? 13.045 -13.813 -16.061 1.00 69.75 117 ASN A O 1
ATOM 954 N N . GLY A 1 118 ? 12.917 -15.534 -14.644 1.00 77.50 118 GLY A N 1
ATOM 955 C CA . GLY A 1 118 ? 12.428 -14.732 -13.517 1.00 77.50 118 GLY A CA 1
ATOM 956 C C . GLY A 1 118 ? 11.556 -15.518 -12.546 1.00 77.50 118 GLY A C 1
ATOM 957 O O . GLY A 1 118 ? 11.433 -16.737 -12.661 1.00 77.50 118 GLY A O 1
ATOM 958 N N . GLY A 1 119 ? 10.983 -14.852 -11.546 1.00 82.12 119 GLY A N 1
ATOM 959 C CA . GLY A 1 119 ? 10.155 -15.546 -10.562 1.00 82.12 119 GLY A CA 1
ATOM 960 C C . GLY A 1 119 ? 9.583 -14.677 -9.451 1.00 82.12 119 GLY A C 1
ATOM 961 O O . GLY A 1 119 ? 9.914 -13.506 -9.299 1.00 82.12 119 GLY A O 1
ATOM 962 N N . ILE A 1 120 ? 8.729 -15.303 -8.648 1.00 84.44 120 ILE A N 1
ATOM 963 C CA . ILE A 1 120 ? 8.124 -14.751 -7.444 1.00 84.44 12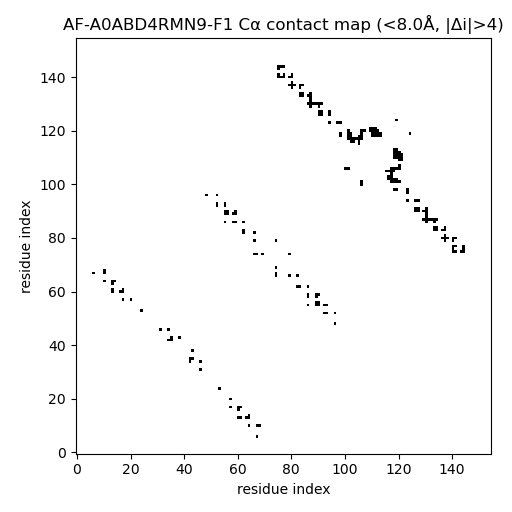0 ILE A CA 1
ATOM 964 C C . ILE A 1 120 ? 9.092 -14.944 -6.277 1.00 84.44 120 ILE A C 1
ATOM 966 O O . ILE A 1 120 ? 9.426 -16.073 -5.896 1.00 84.44 120 ILE A O 1
ATOM 970 N N . SER A 1 121 ? 9.526 -13.832 -5.690 1.00 86.62 121 SER A N 1
ATOM 971 C CA . SER A 1 121 ? 10.367 -13.830 -4.494 1.00 86.62 121 SER A CA 1
ATOM 972 C C . SER A 1 121 ? 9.524 -13.963 -3.214 1.00 86.62 121 SER A C 1
ATOM 974 O O . SER A 1 121 ? 8.339 -13.612 -3.206 1.00 86.62 121 SER A O 1
ATOM 976 N N . PRO A 1 122 ? 10.117 -14.398 -2.086 1.00 86.69 122 PRO A N 1
ATOM 977 C CA . PRO A 1 122 ? 9.432 -14.387 -0.793 1.00 86.69 122 PRO A CA 1
ATOM 978 C C . PRO A 1 122 ? 8.870 -13.018 -0.396 1.00 86.69 122 PRO A C 1
ATOM 980 O O . PRO A 1 122 ? 7.798 -12.942 0.199 1.00 86.69 122 PRO A O 1
ATOM 983 N N . LEU A 1 123 ? 9.555 -11.932 -0.764 1.00 87.06 123 LEU A N 1
ATOM 984 C CA . LEU A 1 123 ? 9.117 -10.570 -0.454 1.00 87.06 123 LEU A CA 1
ATOM 985 C C . LEU A 1 123 ? 7.819 -10.201 -1.183 1.00 87.06 123 LEU A C 1
ATOM 987 O O . LEU A 1 123 ? 6.958 -9.552 -0.593 1.00 87.06 123 LEU A O 1
ATOM 991 N N . MET A 1 124 ? 7.637 -10.668 -2.422 1.00 89.94 124 MET A N 1
ATOM 992 C CA . MET A 1 124 ? 6.397 -10.462 -3.182 1.00 89.94 124 MET A CA 1
ATOM 993 C C . MET A 1 124 ? 5.213 -11.168 -2.514 1.00 89.94 124 MET A C 1
ATOM 995 O O . MET A 1 124 ? 4.142 -10.583 -2.364 1.00 89.94 124 MET A O 1
ATOM 999 N N . VAL A 1 125 ? 5.421 -12.400 -2.037 1.00 91.31 125 VAL A N 1
ATOM 1000 C CA . VAL A 1 125 ? 4.394 -13.154 -1.299 1.00 91.31 125 VAL A CA 1
ATOM 1001 C C . VAL A 1 125 ? 4.052 -12.461 0.020 1.00 91.31 125 VAL A C 1
ATOM 1003 O O . VAL A 1 125 ? 2.881 -12.327 0.365 1.00 91.31 125 VAL A O 1
ATOM 1006 N N . ILE A 1 126 ? 5.054 -11.967 0.745 1.00 92.62 126 ILE A N 1
ATOM 1007 C CA . ILE A 1 126 ? 4.841 -11.217 1.988 1.00 92.62 126 ILE A CA 1
ATOM 1008 C C . ILE A 1 126 ? 4.052 -9.924 1.723 1.00 92.62 1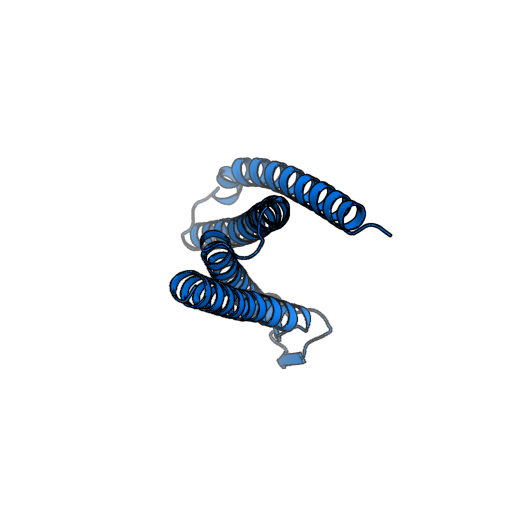26 ILE A C 1
ATOM 1010 O O . ILE A 1 126 ? 3.105 -9.631 2.452 1.00 92.62 126 ILE A O 1
ATOM 1014 N N . SER A 1 127 ? 4.382 -9.182 0.662 1.00 91.81 127 SER A N 1
ATOM 1015 C CA . SER A 1 127 ? 3.644 -7.979 0.252 1.00 91.81 127 SER A CA 1
ATOM 1016 C C . SER A 1 127 ? 2.175 -8.289 -0.057 1.00 91.81 127 SER A C 1
ATOM 1018 O O . SER A 1 127 ? 1.270 -7.596 0.418 1.00 91.81 127 SER A O 1
ATOM 1020 N N . PHE A 1 128 ? 1.926 -9.395 -0.765 1.00 95.38 128 PHE A N 1
ATOM 1021 C CA . PHE A 1 128 ? 0.575 -9.883 -1.030 1.00 95.38 128 PHE A CA 1
ATOM 1022 C C . PHE A 1 128 ? -0.193 -10.181 0.265 1.00 95.38 128 PHE A C 1
ATOM 1024 O O . PHE A 1 128 ? -1.326 -9.734 0.439 1.00 95.38 128 PHE A O 1
ATOM 1031 N N . ILE A 1 129 ? 0.437 -10.885 1.209 1.00 96.69 129 ILE A N 1
ATOM 1032 C CA . ILE A 1 129 ? -0.168 -11.200 2.508 1.00 96.69 129 ILE A CA 1
ATOM 1033 C C . ILE A 1 129 ? -0.497 -9.915 3.279 1.00 96.69 129 ILE A C 1
ATOM 1035 O O . ILE A 1 129 ? -1.589 -9.806 3.835 1.00 96.69 129 ILE A O 1
ATOM 1039 N N . PHE A 1 130 ? 0.388 -8.912 3.281 1.00 96.12 130 PHE A N 1
ATOM 1040 C CA . PHE A 1 130 ? 0.113 -7.620 3.918 1.00 96.12 130 PHE A CA 1
ATOM 1041 C C . PHE A 1 130 ? -1.095 -6.899 3.308 1.00 96.12 130 PHE A C 1
ATOM 1043 O O . PHE A 1 130 ? -1.909 -6.345 4.053 1.00 96.12 130 PHE A O 1
ATOM 1050 N N . SER A 1 131 ? -1.257 -6.947 1.983 1.00 97.75 131 SER A N 1
ATOM 1051 C CA . SER A 1 131 ? -2.455 -6.427 1.314 1.00 97.75 131 SER A CA 1
ATOM 1052 C C . SER A 1 131 ? -3.727 -7.129 1.809 1.00 97.75 131 SER A C 1
ATOM 1054 O O . SER A 1 131 ? -4.671 -6.465 2.248 1.00 97.75 131 SER A O 1
ATOM 1056 N N . LEU A 1 132 ? -3.731 -8.467 1.835 1.00 98.06 132 LEU A N 1
ATOM 1057 C CA . LEU A 1 132 ? -4.871 -9.252 2.320 1.00 98.06 132 LEU A CA 1
ATOM 1058 C C . LEU A 1 132 ? -5.198 -8.957 3.788 1.00 98.06 132 LEU A C 1
ATOM 1060 O O . LEU A 1 132 ? -6.367 -8.795 4.141 1.00 98.06 132 LEU A O 1
ATOM 1064 N N . MET A 1 133 ? -4.179 -8.821 4.640 1.00 98.25 133 MET A N 1
ATOM 1065 C CA . MET A 1 133 ? -4.375 -8.467 6.047 1.00 98.25 133 MET A CA 1
ATOM 1066 C C . MET A 1 133 ? -5.073 -7.115 6.211 1.00 98.25 133 MET A C 1
ATOM 1068 O O . MET A 1 133 ? -5.932 -6.990 7.081 1.00 98.25 133 MET A O 1
ATOM 1072 N N . CYS A 1 134 ? -4.789 -6.124 5.360 1.00 98.06 134 CYS A N 1
ATOM 1073 C CA . CYS A 1 134 ? -5.498 -4.844 5.405 1.00 98.06 134 CYS A CA 1
ATOM 1074 C C . CYS A 1 134 ? -7.008 -5.023 5.169 1.00 98.06 134 CYS A C 1
ATOM 1076 O O . CYS A 1 134 ? -7.817 -4.465 5.912 1.00 98.06 134 CYS A O 1
ATOM 1078 N N . PHE A 1 135 ? -7.406 -5.851 4.198 1.00 98.19 135 PHE A N 1
ATOM 1079 C CA . PHE A 1 135 ? -8.822 -6.145 3.954 1.00 98.19 135 PHE A CA 1
ATOM 1080 C C . PHE A 1 135 ? -9.475 -6.911 5.110 1.00 98.19 135 PHE A C 1
ATOM 1082 O O . PHE A 1 135 ? -10.587 -6.570 5.518 1.00 98.19 135 PHE A O 1
ATOM 1089 N N . VAL A 1 136 ? -8.777 -7.897 5.682 1.00 98.31 136 VAL A N 1
ATOM 1090 C CA . VAL A 1 136 ? -9.267 -8.661 6.843 1.00 98.31 136 VAL A CA 1
ATOM 1091 C C . VAL A 1 136 ? -9.483 -7.748 8.052 1.00 98.31 136 VAL A C 1
ATOM 1093 O O . VAL A 1 136 ? -10.525 -7.824 8.709 1.00 98.31 136 VAL A O 1
ATOM 1096 N N . ILE A 1 137 ? -8.542 -6.842 8.332 1.00 97.38 137 ILE A N 1
ATOM 1097 C CA . ILE A 1 137 ? -8.665 -5.871 9.426 1.00 97.38 137 ILE A CA 1
ATOM 1098 C C . ILE A 1 137 ? -9.834 -4.918 9.166 1.00 97.38 137 ILE A C 1
ATOM 1100 O O . ILE A 1 137 ? -10.630 -4.677 10.075 1.00 97.38 137 ILE A O 1
ATOM 1104 N N . ALA A 1 138 ? -9.988 -4.420 7.934 1.00 97.50 138 ALA A N 1
ATOM 1105 C CA . ALA A 1 138 ? -11.107 -3.554 7.573 1.00 97.50 138 ALA A CA 1
ATOM 1106 C C . ALA A 1 138 ? -12.461 -4.223 7.846 1.00 97.50 138 ALA A C 1
ATOM 1108 O O . ALA A 1 138 ? -13.348 -3.605 8.435 1.00 97.50 138 ALA A O 1
ATOM 1109 N N . GLU A 1 139 ? -12.615 -5.485 7.444 1.00 97.44 139 GLU A N 1
ATOM 1110 C CA . GLU A 1 139 ? -13.853 -6.237 7.651 1.00 97.44 139 GLU A CA 1
ATOM 1111 C C . GLU A 1 139 ? -14.106 -6.517 9.136 1.00 97.44 139 GLU A C 1
ATOM 1113 O O . GLU A 1 139 ? -15.225 -6.359 9.626 1.00 97.44 139 GLU A O 1
ATOM 1118 N N . THR A 1 140 ? -13.053 -6.848 9.882 1.00 96.62 140 THR A N 1
ATOM 1119 C CA . THR A 1 140 ? -13.135 -7.065 11.332 1.00 96.62 140 THR A CA 1
ATOM 1120 C C . THR A 1 140 ? -13.574 -5.793 12.058 1.00 96.62 140 THR A C 1
ATOM 1122 O O . THR A 1 140 ? -14.460 -5.837 12.910 1.00 96.62 140 THR A O 1
ATOM 1125 N N . PHE A 1 141 ? -13.011 -4.639 11.690 1.00 95.88 141 PHE A N 1
ATOM 1126 C CA . PHE A 1 141 ? -13.375 -3.351 12.281 1.00 95.88 141 PHE A CA 1
ATOM 1127 C C . PHE A 1 141 ? -14.808 -2.958 11.922 1.00 95.88 141 PHE A C 1
ATOM 1129 O O . PHE A 1 141 ? -15.540 -2.487 12.785 1.00 95.88 141 PHE A O 1
ATOM 1136 N N . ASN A 1 142 ? -15.230 -3.195 10.679 1.00 96.75 142 ASN A N 1
ATOM 1137 C CA . ASN A 1 142 ? -16.598 -2.939 10.237 1.00 96.75 142 ASN A CA 1
ATOM 1138 C C . ASN A 1 142 ? -17.618 -3.748 11.051 1.00 96.75 142 ASN A C 1
ATOM 1140 O O . ASN A 1 142 ? -18.617 -3.203 11.511 1.00 96.75 142 ASN A O 1
ATOM 1144 N N . LYS A 1 143 ? -17.345 -5.038 11.282 1.00 95.62 143 LYS A N 1
ATOM 1145 C CA . LYS A 1 143 ? -18.194 -5.888 12.128 1.00 95.62 143 LYS A CA 1
ATOM 1146 C C . LYS A 1 143 ? -18.204 -5.428 13.584 1.00 95.62 143 LYS A C 1
ATOM 1148 O O . LYS A 1 143 ? -19.272 -5.369 14.180 1.00 95.62 143 LYS A O 1
ATOM 1153 N N . ALA A 1 144 ? -17.049 -5.062 14.139 1.00 93.69 144 ALA A N 1
ATOM 1154 C CA . ALA A 1 144 ? -16.958 -4.565 15.512 1.00 93.69 144 ALA A CA 1
ATOM 1155 C C . ALA A 1 144 ? -17.761 -3.269 15.725 1.00 93.69 144 ALA A C 1
ATOM 1157 O O . ALA A 1 144 ? -18.404 -3.114 16.759 1.00 93.69 144 ALA A O 1
ATOM 1158 N N . ILE A 1 145 ? -17.754 -2.362 14.741 1.00 93.44 145 ILE A N 1
ATOM 1159 C CA . ILE A 1 145 ? -18.555 -1.129 14.773 1.00 93.44 145 ILE A CA 1
ATOM 1160 C C . ILE A 1 145 ? -20.049 -1.462 14.788 1.00 93.44 145 ILE A C 1
ATOM 1162 O O . ILE A 1 145 ? -20.749 -0.982 15.670 1.00 93.44 145 ILE A O 1
ATOM 1166 N N . LYS A 1 146 ? -20.512 -2.338 13.886 1.00 92.94 146 LYS A N 1
ATOM 1167 C CA . LYS A 1 146 ? -21.926 -2.748 13.827 1.00 92.94 146 LYS A CA 1
ATOM 1168 C C . LYS A 1 146 ? -22.411 -3.380 15.129 1.00 92.94 146 LYS A C 1
ATOM 1170 O O . LYS A 1 146 ? -23.441 -2.983 15.641 1.00 92.94 146 LYS A O 1
ATOM 1175 N N . ILE A 1 147 ? -21.629 -4.296 15.710 1.00 91.62 147 ILE A N 1
ATOM 1176 C CA . ILE A 1 147 ? -21.971 -4.928 16.997 1.00 91.62 147 ILE A CA 1
ATOM 1177 C C . ILE A 1 147 ? -22.110 -3.879 18.106 1.00 91.62 147 ILE A C 1
ATOM 1179 O O . ILE A 1 147 ? -22.983 -3.989 18.963 1.00 91.62 147 ILE A O 1
ATOM 1183 N N . LYS A 1 148 ? -21.237 -2.866 18.112 1.00 88.81 148 LYS A N 1
ATOM 1184 C CA . LYS A 1 148 ? -21.321 -1.779 19.085 1.00 88.81 148 LYS A CA 1
ATOM 1185 C C . LYS A 1 148 ? -22.588 -0.943 18.878 1.00 88.81 148 LYS A C 1
ATOM 1187 O O . LYS A 1 148 ? -23.277 -0.673 19.850 1.00 88.81 148 LYS A O 1
ATOM 1192 N N . GLU A 1 149 ? -22.884 -0.563 17.638 1.00 88.75 149 GLU A N 1
ATOM 1193 C CA . GLU A 1 149 ? -24.084 0.209 17.291 1.00 88.75 149 GLU A CA 1
ATOM 1194 C C . GLU A 1 149 ? -25.371 -0.554 17.639 1.00 88.75 149 GLU A C 1
ATOM 1196 O O . GLU A 1 149 ? -26.269 0.022 18.244 1.00 88.75 149 GLU A O 1
ATOM 1201 N N . ASP A 1 150 ? -25.431 -1.853 17.338 1.00 87.62 150 ASP A N 1
ATOM 1202 C CA . ASP A 1 150 ? -26.572 -2.711 17.673 1.00 87.62 150 ASP A CA 1
ATOM 1203 C C . ASP A 1 150 ? -26.780 -2.798 19.195 1.00 87.62 150 ASP 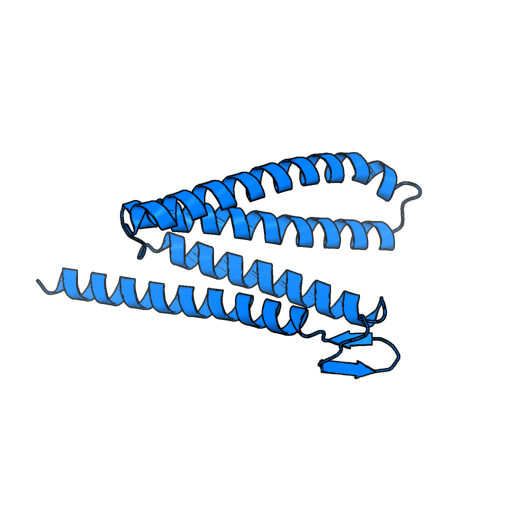A C 1
ATOM 1205 O O . ASP A 1 150 ? -27.907 -2.688 19.674 1.00 87.62 150 ASP A O 1
ATOM 1209 N N . ASN A 1 151 ? -25.699 -2.938 19.971 1.00 85.69 151 ASN A N 1
ATOM 1210 C CA . ASN A 1 151 ? -25.779 -2.967 21.433 1.00 85.69 151 ASN A CA 1
ATOM 1211 C C . ASN A 1 151 ? -26.206 -1.611 22.019 1.00 85.69 151 ASN A C 1
ATOM 1213 O O . ASN A 1 151 ? -27.042 -1.586 22.921 1.00 85.69 151 ASN A O 1
ATOM 1217 N N . ASP A 1 152 ? -25.681 -0.500 21.492 1.00 79.38 152 ASP A N 1
ATOM 1218 C CA . ASP A 1 152 ? -26.035 0.859 21.928 1.00 79.38 152 ASP A CA 1
ATOM 1219 C C . ASP A 1 152 ? -27.525 1.185 21.654 1.00 79.38 152 ASP A C 1
ATOM 1221 O O . ASP A 1 152 ? -28.095 2.028 22.339 1.00 79.38 152 ASP A O 1
ATOM 1225 N N . LEU A 1 153 ? -28.177 0.512 20.692 1.00 70.38 153 LEU A N 1
ATOM 1226 C CA . LEU A 1 153 ? -29.611 0.660 20.382 1.00 70.38 153 LEU A CA 1
ATOM 1227 C C . LEU A 1 153 ? -30.545 -0.189 21.266 1.00 70.38 153 LEU A C 1
ATOM 1229 O O . LEU A 1 153 ? -31.761 0.006 21.225 1.00 70.38 153 LEU A O 1
ATOM 1233 N N . THR A 1 154 ? -30.008 -1.151 22.021 1.00 67.88 154 THR A N 1
ATOM 1234 C CA . THR A 1 154 ? -30.797 -2.096 22.843 1.00 67.88 154 THR A CA 1
ATOM 1235 C C . THR A 1 154 ? -30.854 -1.759 24.336 1.00 67.88 154 THR A C 1
ATOM 1237 O O . THR A 1 154 ? -31.587 -2.425 25.069 1.00 67.88 154 THR A O 1
ATOM 1240 N N . ILE A 1 155 ? -30.104 -0.746 24.783 1.00 51.53 155 ILE A N 1
ATOM 1241 C CA . ILE A 1 155 ? -30.084 -0.227 26.165 1.00 51.53 155 ILE A CA 1
ATOM 1242 C C . ILE A 1 155 ? -30.943 1.035 26.238 1.00 51.53 155 ILE A C 1
ATOM 1244 O O . ILE A 1 155 ? -31.699 1.164 27.227 1.00 51.53 155 ILE A O 1
#

Secondary structure (DSSP, 8-state):
--HHHHHHHHHHHHHHHHHHHHHHHHHHHHHHHHHTSS--HHHHHHHHHHHHHHHHHHHHHHHHHHHHHHTTT-S--HHHHHHHHHHHHHHHHHHHHHHHHHHHTT--S--SEEETTEEE-HHHHHHHHHHHHHHHHHHHHHHHHHHHHHHHTT-

Solvent-accessible surface area (backbone atoms only — not comparable to full-atom values): 8173 Å² total; per-residue (Å²): 134,60,73,67,54,59,48,52,53,52,50,53,52,42,51,53,51,50,52,53,46,52,54,53,50,54,56,51,61,71,42,45,66,66,66,47,56,84,74,47,73,66,51,52,51,53,52,50,52,51,50,50,48,53,49,30,55,50,50,38,51,52,41,51,49,52,46,59,60,36,53,79,80,50,66,69,42,74,68,45,27,53,43,27,42,51,38,14,51,32,35,41,52,42,26,52,53,50,46,56,46,16,46,72,52,55,38,61,100,66,56,78,46,67,60,98,60,16,24,44,33,64,66,47,55,51,39,40,51,53,14,52,49,24,41,53,51,18,53,52,40,51,50,53,40,49,56,50,54,56,53,69,72,73,114

Sequence (155 aa):
MSTKFFRNILTVFLYIMLVSMAATGIIFLCMIPISLYNFSFEKLIITIVRIVYFSDYYIVILFLTFIINSTKYSPFILENVKRFKIMGYCLLINTIIECINGYSVNAGPIKIFGTDNGGISPLMVISFIFSLMCFVIAETFNKAIKIKEDNDLTI

Radius of gyration: 19.54 Å; Cα contacts (8 Å, |Δi|>4): 132; chains: 1; bounding box: 50×37×56 Å

Nearest PDB structures (foldseek):
  8xvh-assembly1_R  TM=4.751E-01  e=1.682E+00  Clostridium perfringens
  8iy5-assembly1_R  TM=4.226E-01  e=1.963E+00  Homo sapiens
  8t1v-assembly1_A  TM=5.033E-01  e=6.734E+00  Homo sapiens
  8xve-assembly1_R  TM=2.618E-01  e=2.066E+00  Clostridium perfringens
  8tyw-assembly1_A  TM=4.120E-01  e=9.164E+00  Homo sapiens

Fold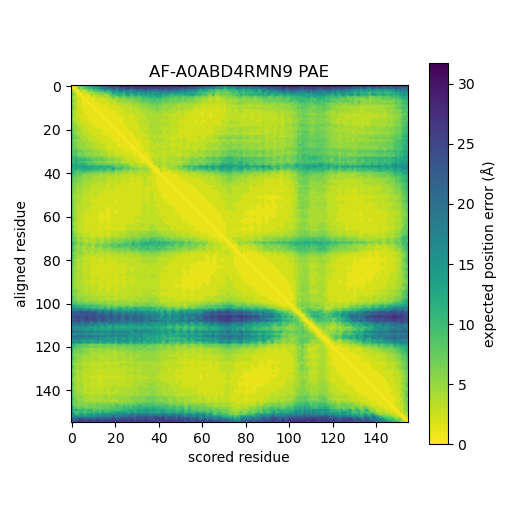seek 3Di:
DDPVVVLVVLLVVLVVVLVVLVVVVVVLVVCLVVLCVVHDPVSVVVSVLVVLLSVLVNLLSVLVNVLSVCVVPPNLDLVNLVSLLSNLVSLQSNLVVVQVVQQCPANPPAAPDDDRRGHHHPVSVVSNVSSVVSNVVSVVSVVVNVVVVVVVVVD

pLDDT: mean 89.19, std 10.09, range [51.53, 98.44]